Protein AF-A0A959KLZ5-F1 (afdb_monomer_lite)

pLDDT: mean 85.42, std 10.56, range [53.56, 94.56]

Secondary structure (DSSP, 8-state):
---EEEE-----TTSTT-EEEEEEEETT-SSPEEES-SEEEE-SPPSEEEEEEEEEEETTSPPPPPEEEEEEE-

Foldseek 3Di:
DDKDKDFADDPDPPQPLPKKKWKDKPVPDPDTDIDSDRMDMDPPDDWAKIKIKMWMDGPPGDIDPIDIDIDTHD

Structure (mmCIF, N/CA/C/O backbone):
data_AF-A0A959KLZ5-F1
#
_entry.id   AF-A0A959KLZ5-F1
#
loop_
_atom_site.group_PDB
_atom_site.id
_atom_site.type_symbol
_atom_site.label_atom_id
_atom_site.label_alt_id
_atom_site.label_comp_id
_atom_site.label_asym_id
_atom_site.label_entity_id
_atom_site.label_seq_id
_atom_site.pdbx_PDB_ins_code
_atom_site.Cartn_x
_atom_site.Cartn_y
_atom_site.Cartn_z
_atom_site.occupancy
_atom_site.B_iso_or_equiv
_atom_site.auth_seq_id
_atom_site.auth_comp_id
_atom_site.auth_asym_id
_atom_site.auth_atom_id
_atom_site.pdbx_PDB_model_num
ATOM 1 N N . VAL A 1 1 ? -7.207 -3.856 19.530 1.00 66.44 1 VAL A N 1
ATOM 2 C CA . VAL A 1 1 ? -6.230 -3.108 18.709 1.00 66.44 1 VAL A CA 1
ATOM 3 C C . VAL A 1 1 ? -5.996 -3.951 17.476 1.00 66.44 1 VAL A C 1
ATOM 5 O O . VAL A 1 1 ? -5.678 -5.120 17.646 1.00 66.44 1 VAL A O 1
ATOM 8 N N . ASN A 1 2 ? -6.281 -3.423 16.286 1.00 85.38 2 ASN A N 1
ATOM 9 C CA . ASN A 1 2 ? -6.010 -4.129 15.036 1.00 85.38 2 ASN A CA 1
ATOM 10 C C . ASN A 1 2 ? -4.721 -3.565 14.451 1.00 85.38 2 ASN A C 1
ATOM 12 O O . ASN A 1 2 ? -4.673 -2.382 14.102 1.00 85.38 2 ASN A O 1
ATOM 16 N N . ASP A 1 3 ? -3.697 -4.405 14.376 1.00 87.19 3 ASP A N 1
ATOM 17 C CA . ASP A 1 3 ? -2.41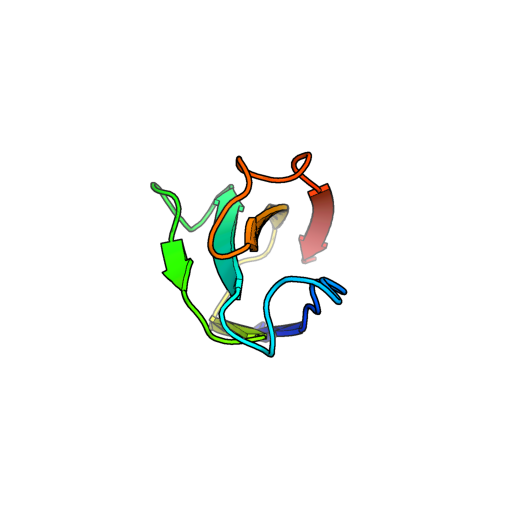5 -4.064 13.777 1.00 87.19 3 ASP A CA 1
ATOM 18 C C . ASP A 1 3 ? -2.309 -4.736 12.410 1.00 87.19 3 ASP A C 1
ATOM 20 O O . ASP A 1 3 ? -2.537 -5.938 12.263 1.00 87.19 3 ASP A O 1
ATOM 24 N N . LEU A 1 4 ? -1.977 -3.945 11.395 1.00 89.00 4 LEU A N 1
ATOM 25 C CA . LEU A 1 4 ? -1.795 -4.401 10.028 1.00 89.00 4 LEU A CA 1
ATOM 26 C C . LEU A 1 4 ? -0.319 -4.313 9.662 1.00 89.00 4 LEU A C 1
ATOM 28 O O . LEU A 1 4 ? 0.267 -3.230 9.648 1.00 89.00 4 LEU A O 1
ATOM 32 N N . TYR A 1 5 ? 0.252 -5.459 9.307 1.00 91.44 5 TYR A N 1
ATOM 33 C CA . TYR A 1 5 ? 1.595 -5.572 8.758 1.00 91.44 5 TYR A CA 1
ATOM 34 C C . TYR A 1 5 ? 1.502 -5.990 7.292 1.00 91.44 5 TYR A C 1
ATOM 36 O O . TYR A 1 5 ? 0.947 -7.043 6.975 1.00 91.44 5 TYR A O 1
ATOM 44 N N . VAL A 1 6 ? 2.051 -5.172 6.396 1.00 89.62 6 VAL A N 1
ATOM 45 C CA . VAL A 1 6 ? 2.111 -5.477 4.965 1.00 89.62 6 VAL A CA 1
ATOM 46 C C . VAL A 1 6 ? 3.563 -5.505 4.534 1.00 89.62 6 VAL A C 1
ATOM 48 O O . VAL A 1 6 ? 4.246 -4.485 4.582 1.00 89.62 6 VAL A O 1
ATOM 51 N N . GLN A 1 7 ? 4.015 -6.663 4.064 1.00 89.00 7 GLN A N 1
ATOM 52 C CA . GLN A 1 7 ? 5.318 -6.824 3.434 1.00 89.00 7 GLN A CA 1
ATOM 53 C C . GLN A 1 7 ? 5.152 -6.899 1.918 1.00 89.00 7 GLN A C 1
ATOM 55 O O . GLN A 1 7 ? 4.230 -7.533 1.405 1.00 89.00 7 GLN A O 1
ATOM 60 N N . TYR A 1 8 ? 6.053 -6.251 1.195 1.00 85.94 8 TYR A N 1
ATOM 61 C CA . TYR A 1 8 ? 6.046 -6.196 -0.257 1.00 85.94 8 TYR A CA 1
ATOM 62 C C . TYR A 1 8 ? 7.464 -6.288 -0.804 1.00 85.94 8 TYR A C 1
ATOM 64 O O . TYR A 1 8 ? 8.429 -5.836 -0.195 1.00 85.94 8 TYR A O 1
ATOM 72 N N . VAL A 1 9 ? 7.590 -6.877 -1.990 1.00 80.88 9 VAL A N 1
ATOM 73 C CA . VAL A 1 9 ? 8.865 -6.990 -2.693 1.00 80.88 9 VAL A CA 1
ATOM 74 C C . VAL A 1 9 ? 8.671 -6.635 -4.159 1.00 80.88 9 VAL A C 1
ATOM 76 O O . VAL A 1 9 ? 7.872 -7.238 -4.873 1.00 80.88 9 VAL A O 1
ATOM 79 N N . GLY A 1 10 ? 9.396 -5.618 -4.613 1.00 71.62 10 GLY A N 1
ATOM 80 C CA . GLY A 1 10 ? 9.562 -5.321 -6.026 1.00 71.62 10 GLY A CA 1
ATOM 81 C C . GLY A 1 10 ? 10.710 -6.155 -6.575 1.00 71.62 10 GLY A C 1
ATOM 82 O O . GLY A 1 10 ? 11.861 -5.962 -6.192 1.00 71.62 10 GLY A O 1
ATOM 83 N N . ILE A 1 11 ? 10.422 -7.081 -7.485 1.00 65.50 11 ILE A N 1
ATOM 84 C CA . ILE A 1 11 ? 11.469 -7.834 -8.180 1.00 65.50 11 ILE A CA 1
ATOM 85 C C . ILE A 1 11 ? 11.966 -6.958 -9.337 1.00 65.50 11 ILE A C 1
ATOM 87 O O . ILE A 1 11 ? 11.389 -6.964 -10.421 1.00 65.50 11 ILE A O 1
ATOM 91 N N . SER A 1 12 ? 13.020 -6.169 -9.106 1.00 60.78 12 SER A N 1
ATOM 92 C CA . SER A 1 12 ? 13.719 -5.439 -10.172 1.00 60.78 12 SER A CA 1
ATOM 93 C C . SER A 1 12 ? 15.177 -5.875 -10.241 1.00 60.78 12 SER A C 1
ATOM 95 O O . SER A 1 12 ? 16.028 -5.396 -9.492 1.00 60.78 12 SER A O 1
ATOM 97 N N . TYR A 1 13 ? 15.478 -6.759 -11.194 1.00 53.56 13 TYR A N 1
ATOM 98 C CA . TYR A 1 13 ? 16.841 -7.227 -11.470 1.00 53.56 13 TYR A CA 1
ATOM 99 C C . TYR A 1 13 ? 17.782 -6.078 -11.880 1.00 53.56 13 TYR A C 1
ATOM 101 O O . TYR A 1 13 ? 18.982 -6.121 -11.634 1.00 53.56 13 TYR A O 1
ATOM 109 N N . LYS A 1 14 ? 17.229 -5.006 -12.468 1.00 55.72 14 LYS A N 1
ATOM 110 C CA . LYS A 1 14 ? 17.985 -3.832 -12.936 1.00 55.72 14 LYS A CA 1
ATOM 111 C C . LYS A 1 14 ? 18.363 -2.852 -11.825 1.00 55.72 14 LYS A C 1
ATOM 113 O O . LYS A 1 14 ? 19.198 -1.983 -12.052 1.00 55.72 14 LYS A O 1
ATOM 118 N N . SER A 1 15 ? 17.734 -2.939 -10.653 1.00 57.38 15 SER A N 1
ATOM 119 C CA . SER A 1 15 ? 17.859 -1.902 -9.622 1.00 57.38 15 SER A CA 1
ATOM 120 C C . SER A 1 15 ? 18.853 -2.234 -8.509 1.00 57.38 15 SER A C 1
ATOM 122 O O . SER A 1 15 ? 19.077 -1.372 -7.672 1.00 57.38 15 SER A O 1
ATOM 124 N N . LEU A 1 16 ? 19.476 -3.425 -8.500 1.00 60.34 16 LEU A N 1
ATOM 125 C CA . LEU A 1 16 ? 20.496 -3.841 -7.512 1.00 60.34 16 LEU A CA 1
ATOM 126 C C . LEU 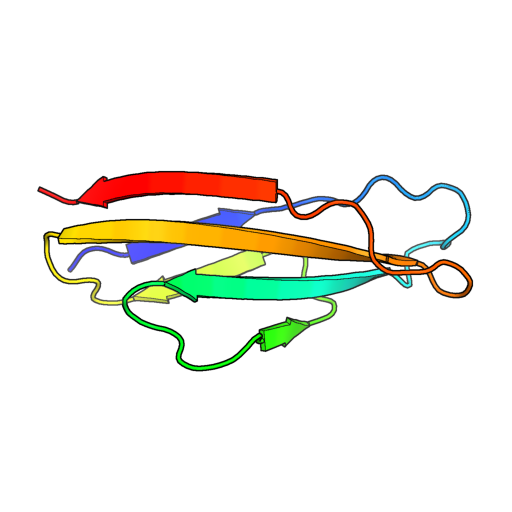A 1 16 ? 20.106 -3.563 -6.037 1.00 60.34 16 LEU A C 1
ATOM 128 O O . LEU A 1 16 ? 20.973 -3.360 -5.195 1.00 60.34 16 LEU A O 1
ATOM 132 N N . GLY A 1 17 ? 18.805 -3.538 -5.722 1.00 62.22 17 GLY A N 1
ATOM 133 C CA . GLY A 1 17 ? 18.284 -3.228 -4.383 1.00 62.22 17 GLY A CA 1
ATOM 134 C C . GLY A 1 17 ? 17.903 -1.762 -4.122 1.00 62.22 17 GLY A C 1
ATOM 135 O O . GLY A 1 17 ? 17.283 -1.492 -3.100 1.00 62.22 17 GLY A O 1
ATOM 136 N N . ASP A 1 18 ? 18.176 -0.824 -5.035 1.00 73.25 18 ASP A N 1
ATOM 137 C CA . ASP A 1 18 ? 17.738 0.579 -4.925 1.00 73.25 18 ASP A CA 1
ATOM 138 C C . ASP A 1 18 ? 16.381 0.760 -5.634 1.00 73.25 18 ASP A C 1
ATOM 140 O O . ASP A 1 18 ? 16.286 1.187 -6.792 1.00 73.25 18 ASP A O 1
ATOM 144 N N . ILE A 1 19 ? 15.321 0.316 -4.952 1.00 84.38 19 ILE A N 1
ATOM 145 C CA . ILE A 1 19 ? 13.927 0.458 -5.387 1.00 84.38 19 ILE A CA 1
ATOM 146 C C . ILE A 1 19 ? 13.218 1.375 -4.398 1.00 84.38 19 ILE A C 1
ATOM 148 O O . ILE A 1 19 ? 13.239 1.142 -3.190 1.00 84.38 19 ILE A O 1
ATOM 152 N N . GLU A 1 20 ? 12.575 2.408 -4.922 1.00 88.62 20 GLU A N 1
ATOM 153 C CA . GLU A 1 20 ? 11.708 3.283 -4.150 1.00 88.62 20 GLU A CA 1
ATOM 154 C C . GLU A 1 20 ? 10.269 2.788 -4.258 1.00 88.62 20 GLU A C 1
ATOM 156 O O . GLU A 1 20 ? 9.762 2.507 -5.341 1.00 88.62 20 GLU A O 1
ATOM 161 N N . TYR A 1 21 ? 9.598 2.669 -3.128 1.00 90.75 21 TYR A N 1
ATOM 162 C CA . TYR A 1 21 ? 8.202 2.291 -3.041 1.00 90.75 21 TYR A CA 1
ATOM 163 C C . TYR A 1 21 ? 7.386 3.512 -2.658 1.00 90.75 21 TYR A C 1
ATOM 165 O O . TYR A 1 21 ? 7.807 4.337 -1.851 1.00 90.75 21 TYR A O 1
ATOM 173 N N . ALA A 1 22 ? 6.192 3.616 -3.220 1.00 92.88 22 ALA A N 1
ATOM 174 C CA . ALA A 1 22 ? 5.179 4.514 -2.711 1.00 92.88 22 ALA A CA 1
ATOM 175 C C . ALA A 1 22 ? 3.962 3.687 -2.347 1.00 92.8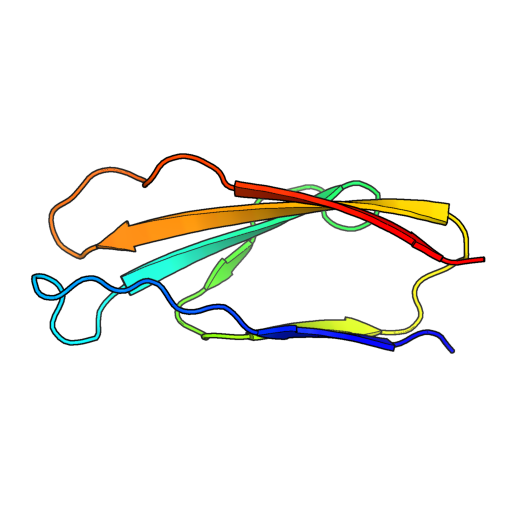8 22 ALA A C 1
ATOM 177 O O . ALA A 1 22 ? 3.455 2.925 -3.176 1.00 92.88 22 ALA A O 1
ATOM 178 N N . TYR A 1 23 ? 3.470 3.870 -1.133 1.00 94.06 23 TYR A N 1
ATOM 179 C CA . TYR A 1 23 ? 2.249 3.229 -0.691 1.00 94.06 23 TYR A CA 1
ATOM 180 C C . TYR A 1 23 ? 1.287 4.229 -0.061 1.00 94.06 23 TYR A C 1
ATOM 182 O O . TYR A 1 23 ? 1.672 5.331 0.326 1.00 94.06 23 TYR A O 1
ATOM 190 N N . ARG A 1 24 ? 0.014 3.851 0.010 1.00 94.56 24 ARG A N 1
ATOM 191 C CA . ARG A 1 24 ? -1.007 4.569 0.777 1.00 94.56 24 ARG A CA 1
ATOM 192 C C . ARG A 1 24 ? -2.118 3.622 1.192 1.00 94.56 24 ARG A C 1
ATOM 194 O O . ARG A 1 24 ? -2.494 2.741 0.418 1.00 94.56 24 ARG A O 1
ATOM 201 N N . LEU A 1 25 ? -2.667 3.842 2.376 1.00 93.81 25 LEU A N 1
ATOM 202 C CA . LEU A 1 25 ? -3.874 3.185 2.843 1.00 93.81 25 LEU A CA 1
ATOM 203 C C . LEU A 1 25 ? -5.042 4.172 2.785 1.00 93.81 25 LEU A C 1
ATOM 205 O O . LEU A 1 25 ? -5.138 5.081 3.610 1.00 93.81 25 LEU A O 1
ATOM 209 N N . GLU A 1 26 ? -5.934 4.021 1.803 1.00 92.50 26 GLU A N 1
ATOM 210 C CA . GLU A 1 26 ? -7.121 4.881 1.736 1.00 92.50 26 GLU A CA 1
ATOM 211 C C . GLU A 1 26 ? -7.994 4.667 2.978 1.00 92.50 26 GLU A C 1
ATOM 213 O O . GLU A 1 26 ? -8.252 3.531 3.373 1.00 92.50 26 GLU A O 1
ATOM 218 N N . GLY A 1 27 ? -8.413 5.775 3.593 1.00 85.69 27 GLY A N 1
ATOM 219 C CA . GLY A 1 27 ? -9.100 5.797 4.888 1.00 85.69 27 GLY A CA 1
ATOM 220 C C . GLY A 1 27 ? -8.198 6.191 6.063 1.00 85.69 27 GLY A C 1
ATOM 221 O O . GLY A 1 27 ? -8.715 6.638 7.081 1.00 85.69 27 GLY A O 1
ATOM 222 N N . ILE A 1 28 ? -6.869 6.101 5.910 1.00 90.44 28 ILE A N 1
ATOM 223 C CA . ILE A 1 28 ? -5.884 6.482 6.939 1.00 90.44 28 ILE A CA 1
ATOM 224 C C . ILE A 1 28 ? -4.907 7.526 6.395 1.00 90.44 28 ILE A C 1
ATOM 226 O O . ILE A 1 28 ? -4.791 8.626 6.938 1.00 90.44 28 ILE A O 1
ATOM 230 N N . ASP A 1 29 ? -4.239 7.208 5.288 1.00 91.00 29 ASP A N 1
ATOM 231 C CA . ASP A 1 29 ? -3.208 8.052 4.697 1.00 91.00 29 ASP A CA 1
ATOM 232 C C . ASP A 1 29 ? -3.823 9.065 3.724 1.00 91.00 29 ASP A C 1
ATOM 234 O O . ASP A 1 29 ? -4.532 8.707 2.780 1.00 91.00 29 ASP A O 1
ATOM 238 N N . LYS A 1 30 ? -3.517 10.353 3.918 1.00 88.88 30 LYS A N 1
ATOM 239 C CA . LYS A 1 30 ? -3.964 11.428 3.010 1.00 88.88 30 LYS A CA 1
ATOM 240 C C . LYS A 1 30 ? -3.112 11.532 1.743 1.00 88.88 30 LYS A C 1
ATOM 242 O O . LYS A 1 30 ? -3.612 11.940 0.701 1.00 88.88 30 LYS A O 1
ATOM 247 N N . ASN A 1 31 ? -1.833 11.176 1.839 1.00 93.19 31 ASN A N 1
ATOM 248 C CA . ASN A 1 31 ? -0.84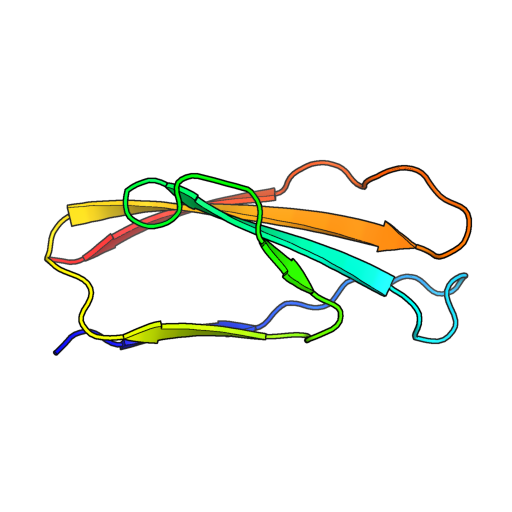4 11.300 0.771 1.00 93.19 31 ASN A CA 1
ATOM 249 C C . ASN A 1 31 ? -0.107 9.975 0.562 1.00 93.19 31 ASN A C 1
ATOM 251 O O . ASN A 1 31 ? -0.129 9.096 1.419 1.00 93.19 31 ASN A O 1
ATOM 255 N N . TRP A 1 32 ? 0.573 9.853 -0.577 1.00 93.94 32 TRP A N 1
ATOM 256 C CA . TRP A 1 32 ? 1.506 8.756 -0.810 1.00 93.94 32 TRP A CA 1
ATOM 257 C C . TRP A 1 32 ? 2.701 8.860 0.136 1.00 93.94 32 TRP A C 1
ATOM 259 O O . TRP A 1 32 ? 3.342 9.907 0.213 1.00 93.94 32 TRP A O 1
ATOM 269 N N . ILE A 1 33 ? 3.020 7.759 0.806 1.00 94.00 33 ILE A N 1
ATOM 270 C CA . ILE A 1 33 ? 4.217 7.615 1.627 1.00 94.00 33 ILE A CA 1
ATOM 271 C C . ILE A 1 33 ? 5.297 6.989 0.756 1.00 94.00 33 ILE A C 1
ATOM 273 O O . ILE A 1 33 ? 5.133 5.876 0.257 1.00 94.00 33 ILE A O 1
ATOM 277 N N . LEU A 1 34 ? 6.388 7.726 0.561 1.00 92.19 34 LEU A N 1
ATOM 278 C CA . LEU A 1 34 ? 7.575 7.251 -0.140 1.00 92.19 34 LEU A CA 1
ATOM 279 C C . LEU A 1 34 ? 8.496 6.557 0.857 1.00 92.19 34 LEU A C 1
ATOM 281 O O . LEU A 1 34 ? 8.815 7.110 1.908 1.00 92.19 34 LEU A O 1
ATOM 285 N N . THR A 1 35 ? 8.932 5.350 0.527 1.00 90.31 35 THR A N 1
ATOM 286 C CA . THR A 1 35 ? 9.848 4.582 1.360 1.00 90.31 35 THR A CA 1
ATOM 287 C C . THR A 1 35 ? 10.776 3.727 0.516 1.00 90.31 35 THR A C 1
ATOM 289 O O . THR A 1 35 ? 10.492 3.406 -0.633 1.00 90.31 35 THR A O 1
ATOM 292 N N . ARG A 1 36 ? 11.881 3.304 1.117 1.00 87.44 36 ARG A N 1
ATOM 293 C CA . ARG A 1 36 ? 12.736 2.232 0.589 1.00 87.44 36 ARG A CA 1
ATOM 294 C C . ARG A 1 36 ? 12.589 0.938 1.392 1.00 87.44 36 ARG A C 1
ATOM 296 O O . ARG A 1 36 ? 13.201 -0.069 1.049 1.00 87.44 36 ARG A O 1
ATOM 303 N N . SER A 1 37 ? 11.783 0.961 2.455 1.00 88.25 37 SER A N 1
ATOM 304 C CA . SER A 1 37 ? 11.460 -0.222 3.247 1.00 88.25 37 SER A CA 1
ATOM 305 C C . SER A 1 37 ? 10.623 -1.207 2.438 1.00 88.25 37 SER A C 1
ATOM 307 O O . SER A 1 37 ? 9.860 -0.817 1.562 1.00 88.25 37 SER A O 1
ATOM 309 N N . LEU A 1 38 ? 10.747 -2.490 2.771 1.00 87.88 38 LEU A N 1
ATOM 310 C CA . LEU A 1 38 ? 9.981 -3.588 2.166 1.00 8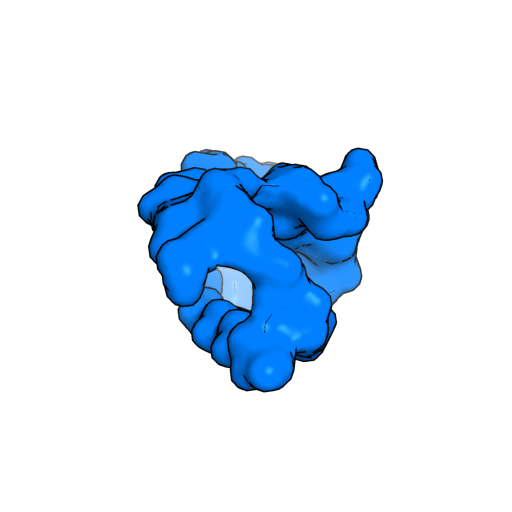7.88 38 LEU A CA 1
ATOM 311 C C . LEU A 1 38 ? 8.724 -3.941 2.972 1.00 87.88 38 LEU A C 1
ATOM 313 O O . LEU A 1 38 ? 8.089 -4.966 2.734 1.00 87.88 38 LEU A O 1
ATOM 317 N N . PHE A 1 39 ? 8.394 -3.130 3.972 1.00 89.19 39 PHE A N 1
ATOM 318 C CA . PHE A 1 39 ? 7.236 -3.338 4.819 1.00 89.19 39 PHE A CA 1
ATOM 319 C C . PHE A 1 39 ? 6.640 -2.007 5.259 1.00 89.19 39 PHE A C 1
ATOM 321 O O . PHE A 1 39 ? 7.326 -0.985 5.330 1.00 89.19 39 PHE A O 1
ATOM 328 N N . ALA A 1 40 ? 5.349 -2.039 5.553 1.00 91.31 40 ALA A N 1
ATOM 329 C CA . ALA A 1 40 ? 4.601 -0.949 6.147 1.00 91.31 40 ALA A CA 1
ATOM 330 C C . ALA A 1 40 ? 3.715 -1.499 7.266 1.00 91.31 40 ALA A C 1
ATOM 332 O O . ALA A 1 40 ? 3.192 -2.614 7.179 1.00 91.31 40 ALA A O 1
ATOM 333 N N . THR A 1 41 ? 3.573 -0.707 8.320 1.00 91.75 41 THR A N 1
ATOM 334 C CA . THR A 1 41 ? 2.801 -1.054 9.510 1.00 91.75 41 THR A CA 1
ATOM 335 C C . THR A 1 41 ? 1.817 0.048 9.825 1.00 91.75 41 THR A C 1
ATOM 337 O O . THR A 1 41 ? 2.201 1.216 9.875 1.00 91.75 41 THR A O 1
ATOM 340 N N . TRP A 1 42 ? 0.579 -0.337 10.108 1.00 91.38 42 TRP A N 1
ATOM 341 C CA . TRP A 1 42 ? -0.428 0.544 10.682 1.00 91.38 42 TRP A CA 1
ATOM 342 C C . TRP A 1 42 ? -0.935 -0.077 11.970 1.00 91.38 42 TRP A C 1
ATOM 344 O O . TRP A 1 42 ? -1.287 -1.256 11.998 1.00 91.38 42 TRP A O 1
ATOM 354 N N . SER A 1 43 ? -0.984 0.730 13.018 1.00 90.75 43 SER A N 1
ATOM 355 C CA . SER A 1 43 ? -1.451 0.309 14.333 1.00 90.75 43 SER A CA 1
ATOM 356 C C . SER A 1 43 ? -2.785 0.955 14.658 1.00 90.75 43 SER A C 1
ATOM 358 O O . SER A 1 43 ? -3.075 2.061 14.198 1.00 90.75 43 SER A O 1
ATOM 360 N N . SER A 1 44 ? -3.577 0.283 15.491 1.00 89.19 44 SER A N 1
ATOM 361 C CA . SER A 1 44 ? -4.865 0.797 15.974 1.00 89.19 44 SER A CA 1
ATOM 362 C C . SER A 1 44 ? -5.853 1.157 14.854 1.00 89.19 44 SER A C 1
ATOM 364 O O . SER A 1 44 ? -6.541 2.175 14.936 1.00 89.19 44 SER A O 1
ATOM 366 N N . LEU A 1 45 ? -5.955 0.315 13.818 1.00 90.19 45 LEU A N 1
ATOM 367 C CA . LEU A 1 45 ? -6.924 0.523 12.742 1.00 90.19 45 LEU A CA 1
ATOM 368 C C . LEU A 1 45 ? -8.363 0.282 13.240 1.00 90.19 45 LEU A C 1
ATOM 370 O O . LEU A 1 45 ? -8.645 -0.789 13.800 1.00 90.19 45 LEU A O 1
ATOM 374 N N . PRO A 1 46 ? -9.284 1.247 13.054 1.00 90.38 46 PRO A N 1
ATOM 375 C CA . PRO A 1 46 ? -10.690 1.020 13.352 1.00 90.38 46 PRO A CA 1
ATOM 376 C C . PRO A 1 46 ? -11.305 -0.029 12.404 1.00 90.38 46 PRO A C 1
ATOM 378 O O . PRO A 1 46 ? -10.747 -0.335 11.352 1.00 90.38 46 PRO A O 1
ATOM 381 N N . PRO A 1 47 ? -12.455 -0.618 12.757 1.00 91.38 47 PRO A N 1
ATOM 382 C CA . PRO A 1 47 ? -13.232 -1.419 11.819 1.00 91.38 47 PRO A CA 1
ATOM 383 C C . PRO A 1 47 ? -13.675 -0.561 10.631 1.00 91.38 47 PRO A C 1
ATOM 385 O O . PRO A 1 47 ? -14.073 0.594 10.801 1.00 91.38 47 PRO A O 1
ATOM 388 N N . GLY A 1 48 ? -13.609 -1.122 9.429 1.00 91.44 48 GLY A N 1
ATOM 389 C CA . GLY A 1 48 ? -13.923 -0.401 8.204 1.00 91.44 48 GLY A CA 1
ATOM 390 C C . GLY A 1 48 ? -13.317 -1.032 6.959 1.00 91.44 48 GLY A C 1
ATOM 391 O O . GLY A 1 48 ? -12.610 -2.043 7.014 1.00 91.44 48 GLY A O 1
ATOM 392 N N . ASP A 1 49 ? -13.617 -0.415 5.822 1.00 92.56 49 ASP A N 1
ATOM 393 C CA . ASP A 1 49 ? -13.112 -0.811 4.515 1.00 92.56 49 ASP A CA 1
ATOM 394 C C . ASP A 1 49 ? -11.857 -0.025 4.158 1.00 92.56 49 ASP A C 1
ATOM 396 O O . ASP A 1 49 ? -11.840 1.207 4.171 1.00 92.56 49 ASP A O 1
ATOM 400 N N . TYR A 1 50 ? -10.819 -0.756 3.769 1.00 93.12 50 TYR A N 1
ATOM 401 C CA . TYR A 1 50 ? -9.514 -0.204 3.457 1.00 93.12 50 TYR A CA 1
ATOM 402 C C . TYR A 1 50 ? -9.073 -0.589 2.050 1.00 93.12 50 TYR A C 1
ATOM 404 O O . TYR A 1 50 ? -9.318 -1.700 1.567 1.00 93.12 50 TYR A O 1
ATOM 412 N N . LEU A 1 51 ? -8.380 0.340 1.387 1.00 93.75 51 LEU A N 1
ATOM 413 C CA . LEU A 1 51 ? -7.722 0.092 0.108 1.00 93.75 51 LEU A CA 1
ATOM 414 C C . LEU A 1 51 ? -6.237 0.416 0.228 1.00 93.75 51 LEU A C 1
ATOM 416 O O . LEU A 1 51 ? -5.831 1.579 0.194 1.00 93.75 51 LEU A O 1
ATOM 420 N N . PHE A 1 52 ? -5.427 -0.629 0.347 1.00 94.00 52 PHE A N 1
ATOM 421 C CA . PHE A 1 52 ? -3.982 -0.504 0.286 1.00 94.00 52 PHE A CA 1
ATOM 422 C C . PHE A 1 52 ? -3.552 -0.368 -1.171 1.00 94.00 52 PHE A C 1
ATOM 424 O O . PHE A 1 52 ? -3.889 -1.214 -2.000 1.00 94.00 52 PHE A O 1
ATOM 431 N N . ARG A 1 53 ? -2.804 0.685 -1.494 1.00 94.31 53 ARG A N 1
ATOM 432 C CA . ARG A 1 53 ? -2.207 0.887 -2.815 1.00 94.31 53 ARG A CA 1
ATOM 433 C C . ARG A 1 53 ? -0.695 0.918 -2.707 1.00 94.31 53 ARG A C 1
ATOM 435 O O . ARG A 1 53 ? -0.158 1.540 -1.797 1.00 94.31 53 ARG A O 1
ATOM 442 N N . LEU A 1 54 ? -0.027 0.300 -3.671 1.00 93.00 54 LEU A N 1
ATOM 443 C CA . LEU A 1 54 ? 1.422 0.203 -3.757 1.00 93.00 54 LEU A CA 1
ATOM 444 C C . LEU A 1 54 ? 1.876 0.409 -5.201 1.00 93.00 54 LEU A C 1
ATOM 446 O O . LEU A 1 54 ? 1.307 -0.150 -6.138 1.00 93.00 54 LEU A O 1
ATOM 450 N N . LYS A 1 55 ? 2.955 1.161 -5.371 1.00 91.44 55 LYS A N 1
ATOM 451 C CA . LYS A 1 55 ? 3.720 1.258 -6.615 1.00 91.44 55 LYS A CA 1
ATOM 452 C C . LYS A 1 55 ? 5.208 1.242 -6.288 1.00 91.44 55 LYS A C 1
ATOM 454 O O . LYS A 1 55 ? 5.616 1.677 -5.213 1.00 91.44 55 LYS A O 1
ATOM 459 N N . ALA A 1 56 ? 6.012 0.739 -7.210 1.00 89.81 56 ALA A N 1
ATOM 460 C CA . ALA A 1 56 ? 7.457 0.652 -7.067 1.00 89.81 56 ALA A CA 1
ATOM 461 C C . ALA A 1 56 ? 8.135 1.408 -8.208 1.00 89.81 56 ALA A C 1
ATOM 463 O O . ALA A 1 56 ? 7.621 1.455 -9.319 1.00 89.81 56 ALA A O 1
ATOM 464 N N . LYS A 1 57 ? 9.299 1.987 -7.956 1.00 86.31 57 LYS A N 1
ATOM 465 C CA . LYS A 1 57 ? 10.107 2.707 -8.930 1.00 86.31 57 LYS A CA 1
ATOM 466 C C . LYS A 1 57 ? 11.552 2.257 -8.785 1.00 86.31 57 LYS A C 1
ATOM 468 O O . LYS A 1 57 ? 12.176 2.452 -7.747 1.00 86.31 57 LYS A O 1
ATOM 473 N N . GLY A 1 58 ? 12.089 1.637 -9.830 1.00 82.56 58 GLY A N 1
ATOM 474 C CA . GLY A 1 58 ? 13.519 1.352 -9.907 1.00 82.56 58 GLY A CA 1
ATOM 475 C C . GLY A 1 58 ? 14.340 2.608 -10.220 1.00 82.56 58 GLY A C 1
ATOM 476 O O . GLY A 1 58 ? 13.827 3.562 -10.801 1.00 82.56 58 GLY A O 1
ATOM 477 N N . LYS A 1 59 ? 15.643 2.572 -9.910 1.00 70.94 59 LYS A N 1
ATOM 478 C CA . LYS A 1 59 ? 16.631 3.655 -10.126 1.00 70.94 59 LYS A CA 1
ATOM 479 C C . LYS A 1 59 ? 16.557 4.407 -11.470 1.00 70.94 59 LYS A C 1
ATOM 481 O O . LYS A 1 59 ? 16.935 5.571 -11.534 1.00 70.94 59 LYS A O 1
ATOM 486 N N . SER A 1 60 ? 16.116 3.761 -12.550 1.00 66.25 60 SER A N 1
ATOM 487 C CA . SER A 1 60 ? 16.114 4.345 -13.903 1.00 66.25 60 SER A CA 1
ATOM 488 C C . SER A 1 60 ? 14.844 4.015 -14.695 1.00 66.25 60 SER A C 1
ATOM 490 O O . SER A 1 60 ? 14.852 3.957 -15.919 1.00 66.25 60 SER A O 1
ATOM 492 N N . THR A 1 61 ? 13.750 3.743 -13.988 1.00 69.50 61 THR A N 1
ATOM 493 C CA . THR A 1 61 ? 12.450 3.412 -14.582 1.00 69.50 61 THR A CA 1
ATOM 494 C C . THR A 1 61 ? 11.377 4.314 -14.001 1.00 69.50 61 THR A C 1
ATOM 496 O O . THR A 1 61 ? 11.476 4.726 -12.844 1.00 69.50 61 THR A O 1
ATOM 499 N N . ASP A 1 62 ? 10.335 4.582 -14.778 1.00 82.31 62 ASP A N 1
ATOM 500 C CA . ASP A 1 62 ? 9.102 5.170 -14.268 1.00 82.31 62 ASP A CA 1
ATOM 501 C C . ASP A 1 62 ? 8.451 4.298 -13.184 1.00 82.31 62 ASP A C 1
ATOM 503 O O . ASP A 1 62 ? 8.842 3.149 -12.943 1.00 82.31 62 ASP A O 1
ATOM 507 N N . TRP A 1 63 ? 7.459 4.870 -12.496 1.00 87.00 63 TRP A N 1
ATOM 508 C CA . TRP A 1 63 ? 6.645 4.125 -11.541 1.00 87.00 63 TRP A CA 1
ATOM 509 C C . TRP A 1 63 ? 6.010 2.908 -12.219 1.00 87.00 63 TRP A C 1
ATOM 511 O O . TRP A 1 63 ? 5.455 3.000 -13.314 1.00 87.00 63 TRP A O 1
ATOM 521 N N . SER A 1 64 ? 6.063 1.766 -11.540 1.00 86.25 64 SER A N 1
ATOM 522 C CA . SER A 1 64 ? 5.364 0.557 -11.941 1.00 86.25 64 SER A CA 1
ATOM 523 C C . SER A 1 64 ? 3.859 0.791 -11.951 1.00 86.25 64 SER A C 1
ATOM 525 O O . SER A 1 64 ? 3.345 1.705 -11.299 1.00 86.25 64 SER A O 1
ATOM 527 N N . ALA A 1 65 ? 3.136 -0.116 -12.607 1.00 87.94 65 ALA A N 1
ATOM 528 C CA . ALA A 1 65 ? 1.692 -0.191 -12.453 1.00 87.94 65 ALA A CA 1
ATOM 529 C C . ALA A 1 65 ? 1.313 -0.234 -10.962 1.00 87.94 65 ALA A C 1
ATOM 531 O O . ALA A 1 65 ? 1.927 -0.964 -10.174 1.00 87.94 65 ALA A O 1
ATOM 532 N N . GLU A 1 66 ? 0.314 0.567 -10.597 1.00 90.88 66 GLU A N 1
ATOM 533 C CA . GLU A 1 66 ? -0.255 0.568 -9.256 1.00 90.88 66 GLU A CA 1
ATOM 534 C C . GLU A 1 66 ? -0.907 -0.793 -8.983 1.00 90.88 66 GLU A C 1
ATOM 536 O O . GLU A 1 66 ? -1.692 -1.309 -9.783 1.00 90.88 66 GLU A O 1
ATOM 541 N N . ARG A 1 67 ? -0.580 -1.381 -7.836 1.00 91.31 67 ARG A N 1
ATOM 542 C CA . ARG A 1 67 ? -1.271 -2.541 -7.283 1.00 91.31 67 ARG A CA 1
ATOM 543 C C . ARG A 1 67 ? -2.145 -2.067 -6.138 1.00 91.31 67 ARG A C 1
ATOM 545 O O . ARG A 1 67 ? -1.681 -1.326 -5.277 1.00 91.31 67 ARG A O 1
ATOM 552 N N . ALA A 1 68 ? -3.398 -2.499 -6.135 1.00 92.31 68 ALA A N 1
ATOM 553 C CA . ALA A 1 68 ? -4.349 -2.164 -5.091 1.00 92.31 68 ALA A CA 1
ATOM 554 C C . ALA A 1 68 ? -4.935 -3.444 -4.491 1.00 92.31 68 ALA A C 1
ATOM 556 O O . ALA A 1 68 ? -5.287 -4.371 -5.221 1.00 92.31 68 ALA A O 1
ATOM 557 N N . PHE A 1 69 ? -5.034 -3.485 -3.168 1.00 91.00 69 PHE A N 1
ATOM 558 C CA . PHE A 1 69 ? -5.598 -4.590 -2.409 1.00 91.00 69 PHE A CA 1
ATOM 559 C C . PHE A 1 69 ? -6.655 -4.049 -1.452 1.00 91.00 69 PHE A C 1
ATOM 561 O O . PHE A 1 69 ? -6.367 -3.203 -0.602 1.00 91.00 69 PHE A O 1
ATOM 568 N N . ARG A 1 70 ? -7.894 -4.510 -1.629 1.00 93.00 70 ARG A N 1
ATOM 569 C CA . ARG A 1 70 ? -9.036 -4.103 -0.810 1.00 93.00 70 ARG A CA 1
ATOM 570 C C . ARG A 1 70 ? -9.297 -5.157 0.253 1.00 93.00 70 ARG A C 1
ATOM 572 O O . ARG A 1 70 ? -9.348 -6.341 -0.068 1.00 93.00 70 ARG A O 1
ATOM 579 N N . PHE A 1 71 ? -9.495 -4.718 1.486 1.00 90.50 71 PHE A N 1
ATOM 580 C CA . PHE A 1 71 ? -9.831 -5.587 2.607 1.00 90.50 71 PHE A CA 1
ATOM 581 C C . PHE A 1 71 ? -10.713 -4.842 3.609 1.00 90.50 71 PHE A C 1
ATOM 583 O O . PHE A 1 71 ? -10.769 -3.612 3.608 1.00 90.50 71 PHE A O 1
ATOM 590 N N . THR A 1 72 ? -11.391 -5.598 4.466 1.00 90.62 72 THR A N 1
ATOM 591 C CA . THR A 1 72 ? -12.302 -5.059 5.477 1.00 90.62 72 THR A CA 1
ATOM 592 C C . THR A 1 72 ? -11.907 -5.612 6.836 1.00 90.62 72 THR A C 1
ATOM 594 O O . THR A 1 72 ? -11.702 -6.818 6.981 1.00 90.62 72 THR A O 1
ATOM 597 N N . ILE A 1 73 ? -11.817 -4.735 7.829 1.00 89.00 73 ILE A N 1
ATOM 598 C CA . ILE A 1 73 ? -11.642 -5.107 9.233 1.00 89.00 73 ILE A CA 1
ATOM 599 C C . ILE A 1 73 ? -13.027 -5.059 9.881 1.00 89.00 73 ILE A C 1
ATOM 601 O O . ILE A 1 73 ? -13.701 -4.032 9.792 1.00 89.00 73 ILE A O 1
ATOM 605 N N . ARG A 1 74 ? -13.460 -6.174 10.476 1.00 84.06 74 ARG A N 1
ATOM 606 C CA . ARG A 1 74 ? -14.745 -6.298 11.182 1.00 84.06 74 ARG A CA 1
ATOM 607 C C . ARG A 1 74 ? -14.552 -6.251 12.688 1.00 84.06 74 ARG A C 1
ATOM 609 O 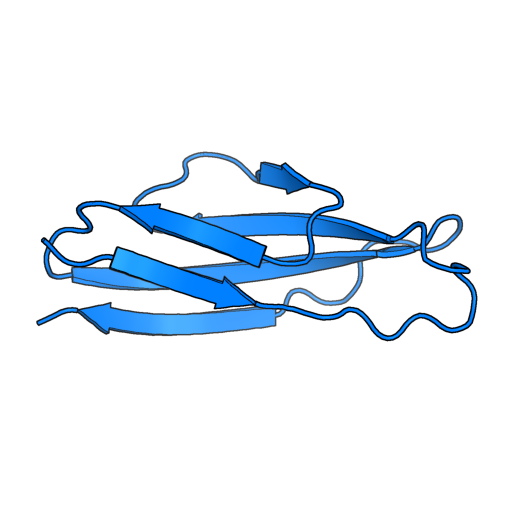O . ARG A 1 74 ? -13.496 -6.737 13.146 1.00 84.06 74 ARG A O 1
#

Sequence (74 aa):
VNDLYVQYVGISYKSLGDIEYAYRLEGIDKNWILTRSLFATWSSLPPGDYLFRLKAKGKSTDWSAERAFRFTIR

Radius of gyration: 13.19 Å; chains: 1; bounding box: 35×19×33 Å